Protein AF-A0A415KTE2-F1 (afdb_monomer_lite)

pLDDT: mean 82.06, std 12.97, range [40.91, 94.06]

Sequence (67 aa):
MGKTKINEIKKCVQCPHCIILPDPDPYDWFCDDDVKLFCEKLKRTVAAALRPYESDEVDIPSDCPLV

Radius of gyration: 12.83 Å; chains: 1; bounding box: 38×21×28 Å

Structure (mmCIF, N/CA/C/O backbone):
data_AF-A0A415KTE2-F1
#
_entry.id   AF-A0A415KTE2-F1
#
loop_
_atom_site.group_PDB
_atom_site.id
_atom_site.type_symbol
_atom_site.label_atom_id
_atom_site.label_alt_id
_atom_site.label_comp_id
_atom_site.label_asym_id
_atom_site.label_entity_id
_atom_site.label_seq_id
_atom_site.pdbx_PDB_ins_code
_atom_site.Cartn_x
_atom_site.Ca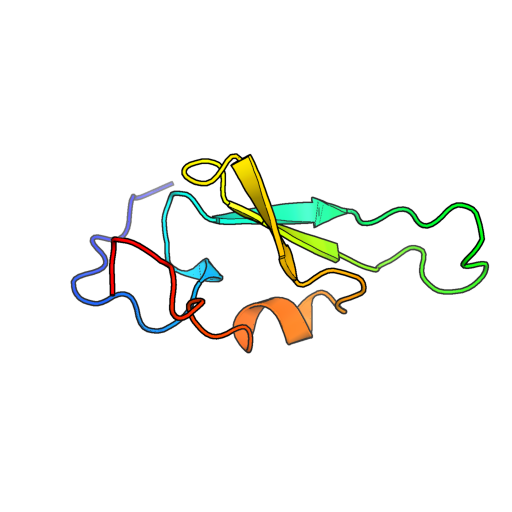rtn_y
_atom_site.Cartn_z
_atom_site.occupancy
_atom_site.B_iso_or_equiv
_atom_site.auth_seq_id
_atom_site.auth_comp_id
_atom_site.auth_asym_id
_atom_site.auth_atom_id
_atom_site.pdbx_PDB_model_num
ATOM 1 N N . MET A 1 1 ? -19.455 4.211 -9.716 1.00 40.91 1 MET A N 1
ATOM 2 C CA . MET A 1 1 ? -18.984 3.238 -8.706 1.00 40.91 1 MET A CA 1
ATOM 3 C C . MET A 1 1 ? -19.595 3.573 -7.357 1.00 40.91 1 MET A C 1
ATOM 5 O O . MET A 1 1 ? -19.328 4.649 -6.835 1.00 40.91 1 MET A O 1
ATOM 9 N N . GLY A 1 2 ? -20.468 2.706 -6.839 1.00 41.75 2 GLY A N 1
ATOM 10 C CA . GLY A 1 2 ? -21.103 2.886 -5.533 1.00 41.75 2 GLY A CA 1
ATOM 11 C C . GLY A 1 2 ? -20.077 2.777 -4.409 1.00 41.75 2 GLY A C 1
ATOM 12 O O . GLY A 1 2 ? -19.292 1.836 -4.379 1.00 41.75 2 GLY A O 1
ATOM 13 N N . LYS A 1 3 ? -20.066 3.755 -3.502 1.00 49.00 3 LYS A N 1
ATOM 14 C CA . LYS A 1 3 ? -19.279 3.695 -2.269 1.00 49.00 3 LYS A CA 1
ATOM 15 C C . LYS A 1 3 ? -19.973 2.706 -1.336 1.00 49.00 3 LYS A C 1
ATOM 17 O O . LYS A 1 3 ? -20.971 3.058 -0.708 1.00 49.00 3 LYS A O 1
ATOM 22 N N . THR A 1 4 ? -19.499 1.466 -1.300 1.00 54.09 4 THR A N 1
ATOM 23 C CA . THR A 1 4 ? -19.944 0.473 -0.319 1.00 54.09 4 THR A CA 1
ATOM 24 C C . THR A 1 4 ? -19.706 1.065 1.070 1.00 54.09 4 THR A C 1
ATOM 26 O O . THR A 1 4 ? -18.584 1.448 1.390 1.00 54.09 4 THR A O 1
ATOM 29 N N .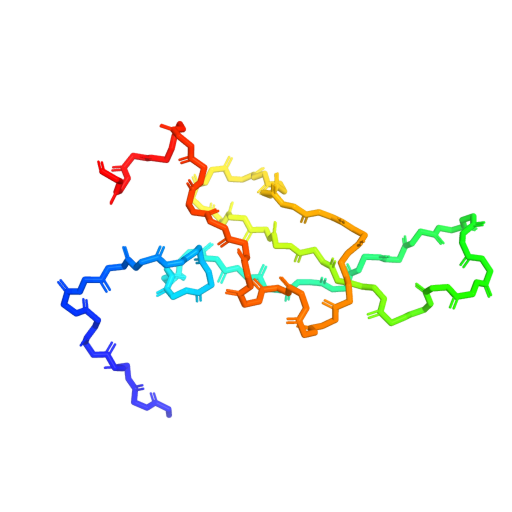 LYS A 1 5 ? -20.761 1.230 1.877 1.00 53.97 5 LYS A N 1
ATOM 30 C CA . LYS A 1 5 ? -20.621 1.608 3.290 1.00 53.97 5 LYS A CA 1
ATOM 31 C C . LYS A 1 5 ? -20.016 0.411 4.015 1.00 53.97 5 LYS A C 1
ATOM 33 O O . LYS A 1 5 ? -20.690 -0.593 4.219 1.00 53.97 5 LYS A O 1
ATOM 38 N N . ILE A 1 6 ? -18.734 0.508 4.330 1.00 58.31 6 ILE A N 1
ATOM 39 C CA . ILE A 1 6 ? -17.993 -0.522 5.051 1.00 58.31 6 ILE A CA 1
ATOM 40 C C . ILE A 1 6 ? -18.244 -0.252 6.535 1.00 58.31 6 ILE A C 1
ATOM 42 O O . ILE A 1 6 ? -17.782 0.757 7.058 1.00 58.31 6 ILE A O 1
ATOM 46 N N . ASN A 1 7 ? -19.055 -1.091 7.183 1.00 64.12 7 ASN A N 1
ATOM 47 C CA . ASN A 1 7 ? -19.390 -0.924 8.603 1.00 64.12 7 ASN A CA 1
ATOM 48 C C . ASN A 1 7 ? -18.253 -1.382 9.538 1.00 64.12 7 ASN A C 1
ATOM 50 O O . ASN A 1 7 ? -18.242 -0.981 10.695 1.00 64.12 7 ASN A O 1
ATOM 54 N N . GLU A 1 8 ? -17.304 -2.188 9.047 1.00 72.94 8 GLU A N 1
ATOM 55 C CA . GLU A 1 8 ? -16.156 -2.691 9.811 1.00 72.94 8 GLU A CA 1
ATOM 56 C C . GLU A 1 8 ? -14.969 -2.922 8.862 1.00 72.94 8 GLU A C 1
ATOM 58 O O . GLU A 1 8 ? -15.094 -3.659 7.881 1.00 72.94 8 GLU A O 1
ATOM 63 N N . ILE A 1 9 ? -13.837 -2.260 9.114 1.00 80.69 9 ILE A N 1
ATOM 64 C CA . ILE A 1 9 ? -12.603 -2.423 8.331 1.00 80.69 9 ILE A CA 1
ATOM 65 C C . ILE A 1 9 ? -11.804 -3.553 8.983 1.00 80.69 9 ILE A C 1
ATOM 67 O O . ILE A 1 9 ? -11.348 -3.396 10.111 1.00 80.69 9 ILE A O 1
ATOM 71 N N . LYS A 1 10 ? -11.636 -4.684 8.289 1.00 84.38 10 LYS A N 1
ATOM 72 C CA . LYS A 1 10 ? -10.850 -5.832 8.781 1.00 84.38 10 LYS A CA 1
ATOM 73 C C . LYS A 1 10 ? -9.450 -5.883 8.181 1.00 84.38 10 LYS A C 1
ATOM 75 O O . LYS A 1 10 ? -8.510 -6.299 8.846 1.00 84.38 10 LYS A O 1
ATOM 80 N N . LYS A 1 11 ? -9.318 -5.454 6.926 1.00 86.69 11 LYS A N 1
ATOM 81 C CA . LYS A 1 11 ? -8.060 -5.442 6.168 1.00 86.69 11 LYS A CA 1
ATOM 82 C C . LYS A 1 11 ? -7.740 -4.043 5.668 1.00 86.69 11 LYS A C 1
ATOM 84 O O . LYS A 1 11 ? -8.644 -3.231 5.454 1.00 86.69 11 LYS A O 1
ATOM 89 N N . CYS A 1 12 ? -6.454 -3.759 5.450 1.00 87.62 12 CYS A N 1
ATOM 90 C CA . CYS A 1 12 ? -6.018 -2.421 5.052 1.00 87.62 12 CYS A CA 1
ATOM 91 C C . CYS A 1 12 ? -6.630 -1.996 3.707 1.00 87.62 12 CYS A C 1
ATOM 93 O O . CYS A 1 12 ? -7.104 -0.867 3.593 1.00 87.62 12 CYS A O 1
ATOM 95 N N . VAL A 1 13 ? -6.739 -2.917 2.742 1.00 88.38 13 VAL A N 1
ATOM 96 C CA . VAL A 1 13 ? -7.334 -2.681 1.409 1.00 88.38 13 VAL A CA 1
ATOM 97 C C . VAL A 1 13 ? -8.804 -2.256 1.435 1.00 88.38 13 VAL A C 1
ATOM 99 O O . VAL A 1 13 ? -9.287 -1.629 0.498 1.00 88.38 13 VAL A O 1
ATOM 102 N N . GLN A 1 14 ? -9.528 -2.550 2.519 1.00 87.50 14 GLN A N 1
ATOM 103 C CA . GLN A 1 14 ? -10.913 -2.108 2.694 1.00 87.50 14 GLN A CA 1
ATOM 104 C C . GLN A 1 14 ? -10.987 -0.644 3.150 1.00 87.50 14 GLN A C 1
ATOM 106 O O . GLN A 1 14 ? -12.049 -0.032 3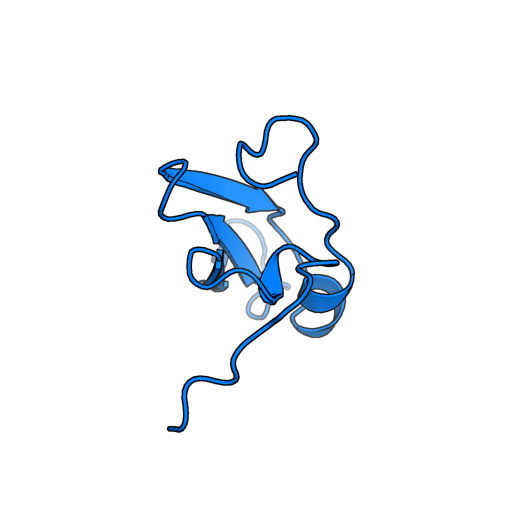.121 1.00 87.50 14 GLN A O 1
ATOM 111 N N . CYS A 1 15 ? -9.881 -0.050 3.595 1.00 87.88 15 CYS A N 1
ATOM 112 C CA . CYS A 1 15 ? -9.851 1.348 3.991 1.00 87.88 15 CYS A CA 1
ATOM 113 C C . CYS A 1 15 ? -9.880 2.254 2.747 1.00 87.88 15 CYS A C 1
ATOM 115 O O . CYS A 1 15 ? -9.063 2.069 1.848 1.00 87.88 15 CYS A O 1
ATOM 117 N N . PRO A 1 16 ? -10.716 3.311 2.707 1.00 88.06 16 PRO A N 1
ATOM 118 C CA . PRO A 1 16 ? -10.747 4.249 1.579 1.00 88.06 16 PRO A CA 1
ATOM 119 C C . PRO A 1 16 ? -9.450 5.055 1.405 1.00 88.06 16 PRO A C 1
ATOM 121 O O . PRO A 1 16 ? -9.301 5.754 0.410 1.00 88.06 16 PRO A O 1
ATOM 124 N N . HIS A 1 17 ? -8.541 5.007 2.384 1.00 90.56 17 HIS A N 1
ATOM 125 C CA . HIS A 1 17 ? -7.229 5.650 2.321 1.00 90.56 17 HIS A CA 1
ATOM 126 C C . HIS A 1 17 ? -6.119 4.712 1.837 1.00 90.56 17 HIS A C 1
ATOM 128 O O . HIS A 1 17 ? -4.982 5.163 1.697 1.00 90.56 17 HIS A O 1
ATOM 134 N N . CYS A 1 18 ? -6.412 3.423 1.654 1.00 91.75 18 CYS A N 1
ATOM 135 C CA . CYS A 1 18 ? -5.469 2.467 1.103 1.00 91.75 18 CYS A CA 1
ATOM 136 C C . CYS A 1 18 ? -5.570 2.480 -0.422 1.00 91.75 18 CYS A C 1
ATOM 138 O O . CYS A 1 18 ? -6.660 2.395 -0.985 1.00 91.75 18 CYS A O 1
ATOM 140 N N . ILE A 1 19 ? -4.423 2.601 -1.079 1.00 93.38 19 ILE A N 1
ATOM 141 C CA . ILE A 1 19 ? -4.293 2.561 -2.529 1.00 93.38 19 ILE A CA 1
ATOM 142 C C . ILE A 1 19 ? -3.260 1.499 -2.873 1.00 93.38 19 ILE A C 1
ATOM 144 O O . ILE A 1 19 ? -2.186 1.455 -2.275 1.00 93.38 19 ILE A O 1
ATOM 148 N N . ILE A 1 20 ? -3.581 0.670 -3.858 1.00 92.81 20 ILE A N 1
ATOM 149 C CA . ILE A 1 20 ? -2.637 -0.271 -4.451 1.00 92.81 20 ILE A CA 1
ATOM 150 C C . ILE A 1 20 ? -1.919 0.463 -5.583 1.00 92.81 20 ILE A C 1
ATOM 152 O O . ILE A 1 20 ? -2.560 1.000 -6.488 1.00 92.81 20 ILE A O 1
ATOM 156 N N . LEU A 1 21 ? -0.595 0.523 -5.507 1.00 92.56 21 LEU A N 1
ATOM 157 C CA . LEU A 1 21 ? 0.263 1.136 -6.515 1.00 92.56 21 LEU A CA 1
ATOM 158 C C . LEU A 1 21 ? 1.217 0.081 -7.076 1.00 92.56 21 LEU A C 1
ATOM 160 O O . LEU A 1 21 ? 1.589 -0.824 -6.333 1.00 92.56 21 LEU A O 1
ATOM 164 N N . PRO A 1 22 ? 1.657 0.205 -8.337 1.00 89.62 22 PRO A N 1
ATOM 165 C CA . PRO A 1 22 ? 2.762 -0.606 -8.828 1.00 89.62 22 PRO A CA 1
ATOM 166 C C . PRO A 1 22 ? 4.016 -0.337 -7.987 1.00 89.62 22 PRO A C 1
ATOM 168 O O . PRO A 1 22 ? 4.262 0.804 -7.561 1.00 89.62 22 PRO A O 1
ATOM 171 N N . ASP A 1 23 ? 4.804 -1.381 -7.756 1.00 87.00 23 ASP A N 1
ATOM 172 C CA . ASP A 1 23 ? 6.079 -1.299 -7.054 1.00 87.00 23 ASP A CA 1
ATOM 173 C C . ASP A 1 23 ? 7.239 -1.630 -7.999 1.00 87.00 23 ASP A C 1
ATOM 175 O O . ASP A 1 23 ? 7.803 -2.714 -7.929 1.00 87.00 23 ASP A O 1
ATOM 179 N N . PRO A 1 24 ? 7.582 -0.715 -8.930 1.00 78.50 24 PRO A N 1
ATOM 180 C CA . PRO A 1 24 ? 8.666 -0.955 -9.868 1.00 78.50 24 PRO A CA 1
ATOM 181 C C . PRO A 1 24 ? 10.001 -0.907 -9.120 1.00 78.50 24 PRO A C 1
ATOM 183 O O . PRO A 1 24 ? 10.512 0.181 -8.832 1.00 78.50 24 PRO A O 1
ATOM 186 N N . ASP A 1 25 ? 10.563 -2.072 -8.801 1.00 75.94 25 ASP A N 1
ATOM 187 C CA . ASP A 1 25 ? 11.940 -2.177 -8.331 1.00 75.94 25 ASP A CA 1
ATOM 188 C C . ASP A 1 25 ? 12.880 -2.204 -9.552 1.00 75.94 25 ASP A C 1
ATOM 190 O O . ASP A 1 25 ? 12.847 -3.147 -10.342 1.00 75.94 25 ASP A O 1
ATOM 194 N N . PRO A 1 26 ? 13.737 -1.182 -9.745 1.00 74.00 26 PRO A N 1
ATOM 195 C CA . PRO A 1 26 ? 14.653 -1.117 -10.884 1.00 74.00 26 PRO A CA 1
ATOM 196 C C . PRO A 1 26 ? 15.731 -2.215 -10.886 1.00 74.00 26 PRO A C 1
ATOM 198 O O . PRO A 1 26 ? 16.476 -2.321 -11.862 1.00 74.00 26 PRO A O 1
ATOM 201 N N . TYR A 1 27 ? 15.849 -2.998 -9.812 1.00 74.44 27 TYR A N 1
ATOM 202 C CA . TYR A 1 27 ? 16.770 -4.125 -9.692 1.00 74.44 27 TYR A CA 1
ATOM 203 C C . TYR A 1 27 ? 16.072 -5.487 -9.736 1.00 74.44 27 TYR A C 1
ATOM 205 O O . TYR A 1 27 ? 16.768 -6.505 -9.799 1.00 74.44 27 TYR A O 1
ATOM 213 N N . ASP A 1 28 ? 14.739 -5.529 -9.734 1.00 71.00 28 ASP A N 1
ATOM 214 C CA . ASP A 1 28 ? 13.995 -6.779 -9.829 1.00 71.00 28 ASP A CA 1
ATOM 215 C C . ASP A 1 28 ? 13.651 -7.100 -11.287 1.00 71.00 28 ASP A C 1
ATOM 217 O O . ASP A 1 28 ? 12.701 -6.596 -11.874 1.00 71.00 28 ASP A O 1
ATOM 221 N N . TRP A 1 29 ? 14.478 -7.952 -11.891 1.00 66.25 29 TRP A N 1
ATOM 222 C CA . TRP A 1 29 ? 14.369 -8.347 -13.298 1.00 66.25 29 TRP A CA 1
ATOM 223 C C . TRP A 1 29 ? 13.139 -9.231 -13.589 1.00 66.25 29 TRP A C 1
ATOM 225 O O . TRP A 1 29 ? 12.816 -9.455 -14.756 1.00 66.25 29 TRP A O 1
ATOM 235 N N . PHE A 1 30 ? 12.492 -9.791 -12.558 1.00 68.56 30 PHE A N 1
ATOM 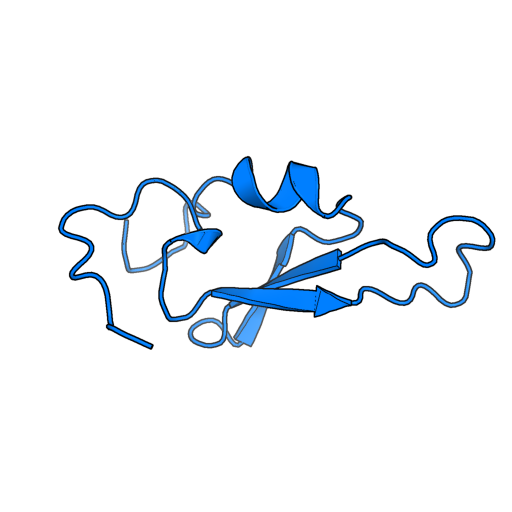236 C CA . PHE A 1 30 ? 11.400 -10.763 -12.702 1.00 68.56 30 PHE A CA 1
ATOM 237 C C . PHE A 1 30 ? 10.071 -10.312 -12.089 1.00 68.56 30 PHE A C 1
ATOM 239 O O . PHE A 1 30 ? 9.052 -10.947 -12.373 1.00 68.56 30 PHE A O 1
ATOM 246 N N . CYS A 1 31 ? 10.055 -9.256 -11.277 1.00 65.88 31 CYS A N 1
ATOM 247 C CA . CYS A 1 31 ? 8.854 -8.811 -10.568 1.00 65.88 31 CYS A CA 1
ATOM 248 C C . CYS A 1 31 ? 8.273 -7.506 -11.132 1.00 65.88 31 CYS A C 1
ATOM 250 O O . CYS A 1 31 ? 8.050 -6.533 -10.416 1.00 65.88 31 CYS A O 1
ATOM 252 N N . ASP A 1 32 ? 7.966 -7.511 -12.433 1.00 73.00 32 ASP A N 1
ATOM 253 C CA . ASP A 1 32 ? 7.246 -6.416 -13.107 1.00 73.00 32 ASP A CA 1
ATOM 254 C C . ASP A 1 32 ? 5.791 -6.248 -12.612 1.00 73.00 32 ASP A C 1
ATOM 256 O O . ASP A 1 32 ? 5.157 -5.220 -12.861 1.00 73.00 32 ASP A O 1
ATOM 260 N N . ASP A 1 33 ? 5.227 -7.267 -11.960 1.00 83.81 33 ASP A N 1
ATOM 261 C CA . ASP A 1 33 ? 3.836 -7.314 -11.498 1.00 83.81 33 ASP A CA 1
ATOM 262 C C . ASP A 1 33 ? 3.660 -7.029 -10.001 1.00 83.81 33 ASP A C 1
ATOM 264 O O . ASP A 1 33 ? 2.530 -7.083 -9.504 1.00 83.81 33 ASP A O 1
ATOM 268 N N . ASP A 1 34 ? 4.739 -6.704 -9.289 1.00 88.88 34 ASP A N 1
ATOM 269 C CA . ASP A 1 34 ? 4.657 -6.386 -7.872 1.00 88.88 34 ASP A CA 1
ATOM 270 C C . ASP A 1 34 ? 3.900 -5.079 -7.623 1.00 88.88 34 ASP A C 1
ATOM 272 O O . ASP A 1 34 ? 3.946 -4.087 -8.366 1.00 88.88 34 ASP A O 1
ATOM 276 N N . VAL A 1 35 ? 3.177 -5.083 -6.513 1.00 92.12 35 VAL A N 1
ATOM 277 C CA . VAL A 1 35 ? 2.401 -3.962 -6.021 1.00 92.12 35 VAL A CA 1
ATOM 278 C C . VAL A 1 35 ? 2.795 -3.630 -4.591 1.00 92.12 35 VAL A C 1
ATOM 280 O O . VAL A 1 35 ? 3.328 -4.437 -3.831 1.00 92.12 35 VAL A O 1
ATOM 283 N N . LYS A 1 36 ? 2.465 -2.408 -4.193 1.00 92.88 36 LYS A N 1
ATOM 284 C CA . LYS A 1 36 ? 2.566 -1.933 -2.820 1.00 92.88 36 LYS A CA 1
ATOM 285 C C . LYS A 1 36 ? 1.248 -1.343 -2.363 1.00 92.88 36 LYS A C 1
ATOM 287 O O . LYS A 1 36 ? 0.537 -0.694 -3.132 1.00 92.88 36 LYS A O 1
ATOM 292 N N . LEU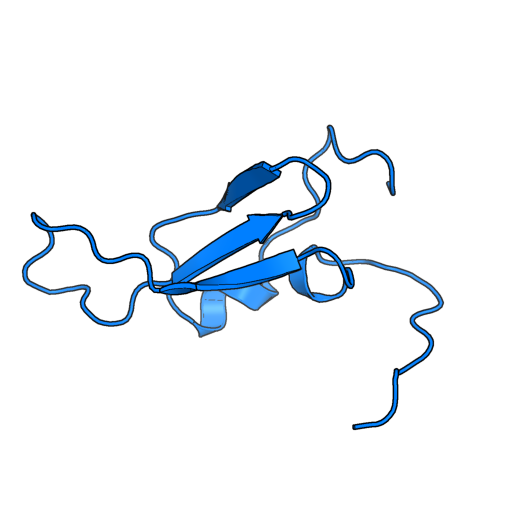 A 1 37 ? 0.955 -1.504 -1.080 1.00 93.69 37 LEU A N 1
ATOM 293 C CA . LEU A 1 37 ? -0.121 -0.778 -0.421 1.00 93.69 37 LEU A CA 1
ATOM 294 C C . LEU A 1 37 ? 0.433 0.541 0.095 1.00 93.69 37 LEU A C 1
ATOM 296 O O . LEU A 1 37 ? 1.277 0.573 0.991 1.00 93.69 37 LEU A O 1
ATOM 300 N N . PHE A 1 38 ? -0.089 1.641 -0.421 1.00 94.06 38 PHE A N 1
ATOM 301 C CA . PHE A 1 38 ? 0.196 2.980 0.060 1.00 94.06 38 PHE A CA 1
ATOM 302 C C . PHE A 1 38 ? -1.004 3.526 0.833 1.00 94.06 38 PHE A C 1
ATOM 304 O O . PHE A 1 38 ? -2.134 3.503 0.352 1.00 94.06 38 PHE A O 1
ATOM 311 N N . CYS A 1 39 ? -0.768 4.041 2.039 1.00 92.88 39 CYS A N 1
ATOM 312 C CA . CYS A 1 39 ? -1.805 4.708 2.817 1.00 92.88 39 CYS A CA 1
ATOM 313 C C . CYS A 1 39 ? -1.701 6.222 2.629 1.00 92.88 39 CYS A C 1
ATOM 315 O O . CYS A 1 39 ? -0.757 6.852 3.108 1.00 92.88 39 CYS A O 1
ATOM 317 N N . GLU A 1 40 ? -2.701 6.840 2.000 1.00 92.12 40 GLU A N 1
ATOM 318 C CA . GLU A 1 40 ? -2.721 8.287 1.768 1.00 92.12 40 GLU A CA 1
ATOM 319 C C . GLU A 1 40 ? -2.844 9.107 3.050 1.00 92.12 40 GLU A C 1
ATOM 321 O O . GLU A 1 40 ? -2.372 10.244 3.092 1.00 92.12 40 GLU A O 1
ATOM 326 N N . LYS A 1 41 ? -3.474 8.543 4.087 1.00 89.75 41 LYS A N 1
ATOM 327 C CA . LYS A 1 41 ? -3.654 9.208 5.382 1.00 89.75 41 LYS A CA 1
ATOM 328 C C . LYS A 1 41 ? -2.344 9.278 6.166 1.00 89.75 41 LYS A C 1
ATOM 330 O O . LYS A 1 41 ? -2.055 10.307 6.763 1.00 89.75 41 LYS A O 1
ATOM 335 N N . LEU A 1 42 ? -1.556 8.200 6.141 1.00 89.50 42 LEU A N 1
ATOM 336 C CA . LEU A 1 42 ? -0.246 8.130 6.801 1.00 89.50 42 LEU A CA 1
ATOM 337 C C . LEU A 1 42 ? 0.906 8.589 5.894 1.00 89.50 42 LEU A C 1
ATOM 339 O O . LEU A 1 42 ? 2.027 8.731 6.370 1.00 89.50 42 LEU A O 1
ATOM 343 N N . LYS A 1 43 ? 0.639 8.798 4.597 1.00 91.06 43 LYS A N 1
ATOM 344 C CA . LYS A 1 43 ? 1.623 9.151 3.562 1.00 91.06 43 LYS A CA 1
ATOM 345 C C . LYS A 1 43 ? 2.837 8.212 3.540 1.00 91.06 43 LYS A C 1
ATOM 347 O O . LYS A 1 43 ? 3.959 8.652 3.309 1.00 91.06 43 LYS A O 1
ATOM 352 N N . ARG A 1 44 ? 2.608 6.913 3.759 1.00 92.62 44 ARG A N 1
ATOM 353 C CA . ARG A 1 44 ? 3.651 5.878 3.748 1.00 92.62 44 ARG A CA 1
ATOM 354 C C . ARG A 1 44 ? 3.174 4.584 3.102 1.00 92.62 44 ARG A C 1
ATOM 356 O O . ARG A 1 44 ? 1.975 4.294 3.080 1.00 92.62 44 ARG A O 1
ATOM 363 N N . THR A 1 45 ? 4.137 3.793 2.652 1.00 92.88 45 THR A N 1
ATOM 364 C CA . THR A 1 45 ? 3.927 2.401 2.256 1.00 92.88 45 THR A CA 1
ATOM 365 C C . THR A 1 45 ? 3.632 1.554 3.493 1.00 92.88 45 THR A C 1
ATOM 367 O O . THR A 1 45 ? 4.349 1.634 4.489 1.00 92.88 45 THR A O 1
ATOM 370 N N . VAL A 1 46 ? 2.545 0.790 3.444 1.00 92.19 46 VAL A N 1
ATOM 371 C CA . VAL A 1 46 ? 2.130 -0.165 4.481 1.00 92.19 46 VAL A CA 1
ATOM 372 C C . VAL A 1 46 ? 2.790 -1.519 4.241 1.00 92.19 46 VAL A C 1
ATOM 374 O O . VAL A 1 46 ? 3.279 -2.130 5.183 1.00 92.19 46 VAL A O 1
ATOM 377 N N . ALA A 1 47 ? 2.830 -1.952 2.982 1.00 92.19 47 ALA A N 1
ATOM 378 C CA . ALA A 1 47 ? 3.488 -3.171 2.533 1.00 92.19 47 ALA A CA 1
ATOM 379 C C . ALA A 1 47 ? 3.936 -2.997 1.071 1.00 92.19 47 ALA A C 1
ATOM 381 O O . ALA A 1 47 ? 3.311 -2.232 0.334 1.00 92.19 47 ALA A O 1
ATOM 382 N N . ALA A 1 48 ? 5.027 -3.653 0.686 1.00 91.19 48 ALA A N 1
ATOM 383 C CA . ALA A 1 48 ? 5.735 -3.515 -0.591 1.00 91.19 48 ALA A CA 1
ATOM 384 C C . ALA A 1 48 ? 6.150 -4.900 -1.104 1.00 91.19 48 ALA A C 1
ATOM 386 O O . ALA A 1 48 ? 6.097 -5.846 -0.314 1.00 91.19 48 ALA A O 1
ATOM 387 N N . ALA A 1 49 ? 6.580 -4.996 -2.367 1.00 88.12 49 ALA A N 1
ATOM 388 C CA . ALA A 1 49 ? 6.976 -6.261 -3.001 1.00 88.12 49 ALA A CA 1
ATOM 389 C C . ALA A 1 49 ? 5.919 -7.373 -2.835 1.00 88.12 49 ALA A C 1
ATOM 391 O O . ALA A 1 49 ? 6.225 -8.504 -2.457 1.00 88.12 49 ALA A O 1
ATOM 392 N N . LEU A 1 50 ? 4.645 -7.011 -3.016 1.00 89.75 50 LEU A N 1
ATOM 393 C CA . LEU A 1 50 ? 3.525 -7.939 -2.916 1.00 89.75 50 LEU A CA 1
ATOM 394 C C . LEU A 1 50 ? 3.069 -8.346 -4.303 1.00 89.75 50 LEU A C 1
ATOM 396 O O . LEU A 1 50 ? 2.898 -7.498 -5.176 1.00 89.75 50 LEU A O 1
ATOM 400 N N . ARG A 1 51 ? 2.690 -9.609 -4.464 1.00 89.44 51 ARG A N 1
ATOM 401 C CA . ARG A 1 51 ? 1.866 -10.004 -5.604 1.00 89.44 51 ARG A CA 1
ATOM 402 C C . ARG A 1 51 ? 0.475 -9.378 -5.478 1.00 89.44 51 ARG A C 1
ATOM 404 O O . ARG A 1 51 ? -0.023 -9.197 -4.363 1.00 89.44 51 ARG A O 1
ATOM 411 N N . PRO A 1 52 ? -0.230 -9.107 -6.593 1.00 88.25 52 PRO A N 1
ATOM 412 C CA . PRO A 1 52 ? -1.556 -8.493 -6.544 1.00 88.25 52 PRO A CA 1
ATOM 413 C C . PRO A 1 52 ? -2.548 -9.219 -5.623 1.00 88.25 52 PRO A C 1
ATOM 415 O O . PRO A 1 52 ? -3.314 -8.568 -4.920 1.00 88.25 52 PRO A O 1
ATOM 418 N N . TYR A 1 53 ? -2.499 -10.554 -5.572 1.00 88.56 53 TYR A N 1
ATOM 419 C CA . TYR A 1 53 ? -3.365 -11.366 -4.709 1.00 88.56 53 TYR A CA 1
ATOM 420 C C . TYR A 1 53 ? -2.951 -11.374 -3.227 1.00 88.56 53 TYR A C 1
ATOM 422 O O . TYR A 1 53 ? -3.765 -11.709 -2.376 1.00 88.56 53 TYR A O 1
ATOM 430 N N . GLU A 1 54 ? -1.712 -11.003 -2.892 1.00 90.25 54 GLU A N 1
ATOM 431 C CA . GLU A 1 54 ? -1.244 -10.900 -1.499 1.00 90.25 54 GLU A CA 1
ATOM 432 C C . GLU A 1 54 ? -1.708 -9.597 -0.844 1.00 90.25 54 GLU A C 1
ATOM 434 O O . GLU A 1 54 ? -1.759 -9.495 0.381 1.00 90.25 54 GLU A O 1
ATOM 439 N N . SER A 1 55 ? -2.093 -8.603 -1.651 1.00 87.75 55 SER A N 1
ATOM 440 C CA . SER A 1 55 ? -2.581 -7.317 -1.153 1.00 87.75 55 SER A CA 1
ATOM 441 C C . SER A 1 55 ? -3.818 -7.450 -0.251 1.00 87.75 55 SER A C 1
ATOM 443 O O . SER A 1 55 ? -3.922 -6.729 0.744 1.00 87.75 55 SER A O 1
ATOM 445 N N . ASP A 1 56 ? -4.704 -8.411 -0.533 1.00 87.94 56 ASP A N 1
ATOM 446 C CA . ASP A 1 56 ? -5.914 -8.694 0.252 1.00 87.94 56 ASP A CA 1
ATOM 447 C C . ASP A 1 56 ? -5.620 -9.295 1.638 1.00 87.94 56 ASP A C 1
ATOM 449 O O . ASP A 1 56 ? -6.424 -9.170 2.569 1.00 87.94 56 ASP A O 1
ATOM 453 N N . GLU A 1 57 ? -4.442 -9.895 1.809 1.00 89.38 57 GLU A N 1
ATOM 454 C CA . GLU A 1 57 ? -4.022 -10.525 3.059 1.00 89.38 57 GLU A CA 1
ATOM 455 C C . GLU A 1 57 ? -3.388 -9.528 4.039 1.00 89.38 57 GLU A C 1
ATOM 457 O O . GLU A 1 57 ? -3.268 -9.831 5.229 1.00 89.38 57 GLU A O 1
ATOM 462 N N . VAL A 1 58 ? -3.054 -8.308 3.595 1.00 88.81 58 VAL A N 1
ATOM 463 C CA . VAL A 1 58 ? -2.376 -7.307 4.430 1.00 88.81 58 VAL A CA 1
ATOM 464 C C . VAL A 1 58 ? -3.291 -6.800 5.548 1.00 88.81 58 VAL A C 1
ATOM 466 O O . VAL A 1 58 ? -4.272 -6.071 5.334 1.00 88.81 58 VAL A O 1
ATOM 469 N N . ASP A 1 59 ? -2.928 -7.169 6.776 1.00 90.12 59 ASP A N 1
ATOM 470 C CA . ASP A 1 59 ? -3.581 -6.689 7.987 1.00 90.12 59 ASP A CA 1
ATOM 471 C C . ASP A 1 59 ? -3.385 -5.186 8.196 1.00 90.12 59 ASP A C 1
ATOM 473 O O . ASP A 1 59 ? -2.478 -4.539 7.663 1.00 90.12 59 ASP A O 1
ATOM 477 N N . ILE A 1 60 ? -4.282 -4.603 8.987 1.00 88.19 60 ILE A N 1
ATOM 478 C CA . ILE A 1 60 ? -4.189 -3.192 9.337 1.00 88.19 60 ILE A CA 1
ATOM 479 C C . ILE A 1 60 ? -2.974 -3.014 10.264 1.00 88.19 60 ILE A C 1
ATOM 481 O O . ILE A 1 60 ? -2.882 -3.708 11.278 1.00 88.19 60 ILE A O 1
ATOM 485 N N . PRO A 1 61 ? -2.038 -2.098 9.955 1.00 86.19 61 PRO A N 1
ATOM 486 C CA . PRO A 1 61 ? -0.875 -1.886 10.806 1.00 86.19 61 PRO A CA 1
ATOM 487 C C . PRO A 1 61 ? -1.306 -1.431 12.206 1.00 86.19 61 PRO A C 1
ATOM 489 O O . PRO A 1 61 ? -2.240 -0.644 12.344 1.00 86.19 61 PRO A O 1
ATOM 492 N N . SER A 1 62 ? -0.593 -1.878 13.240 1.00 85.75 62 SER A N 1
ATOM 493 C CA . SER A 1 62 ? -0.908 -1.604 14.655 1.00 85.75 62 SER A CA 1
ATOM 494 C C . SER A 1 62 ? -0.898 -0.118 15.030 1.00 85.75 62 SER A C 1
ATOM 496 O O . SER A 1 62 ? -1.557 0.294 15.976 1.00 85.75 62 SER A O 1
ATOM 498 N N . ASP A 1 63 ? -0.166 0.688 14.269 1.00 84.44 63 ASP A N 1
ATOM 499 C CA . ASP A 1 63 ? -0.056 2.143 14.409 1.00 84.44 63 ASP A CA 1
ATOM 500 C C . ASP A 1 63 ? -1.137 2.899 13.598 1.00 84.44 63 ASP A C 1
ATOM 502 O O . ASP A 1 63 ? -1.096 4.117 13.429 1.00 84.44 63 ASP A O 1
ATOM 506 N N . CYS A 1 64 ? -2.109 2.186 13.020 1.00 84.12 64 CYS A N 1
ATOM 507 C CA . CYS A 1 64 ? -3.184 2.802 12.254 1.00 84.12 64 CYS A CA 1
ATOM 508 C C . CYS A 1 64 ? -4.215 3.459 13.190 1.00 84.12 64 CYS A C 1
ATOM 510 O O . CYS A 1 64 ? -4.819 2.774 14.010 1.00 84.12 64 CYS A O 1
ATOM 512 N N . PRO A 1 65 ? -4.538 4.753 13.011 1.00 79.38 65 PRO A N 1
ATOM 513 C CA . PRO A 1 65 ? -5.474 5.479 13.877 1.00 79.38 65 PRO A CA 1
ATOM 514 C C . PRO A 1 65 ? -6.957 5.133 13.630 1.00 79.38 65 PRO A C 1
ATOM 516 O O . PRO A 1 65 ? -7.838 5.895 14.022 1.00 7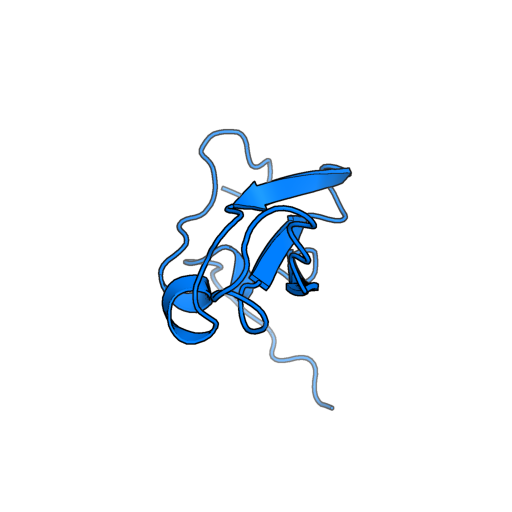9.38 65 PRO A O 1
ATOM 519 N N . LEU A 1 66 ? -7.238 4.077 12.864 1.00 72.56 66 LEU A N 1
ATOM 520 C CA . LEU A 1 66 ? -8.586 3.598 12.530 1.00 72.56 66 LEU A CA 1
ATOM 521 C C . LEU A 1 66 ? -8.854 2.182 13.070 1.00 72.56 66 LEU A C 1
ATOM 523 O O . LEU A 1 66 ? -9.897 1.618 12.746 1.00 72.56 66 LEU A O 1
ATOM 527 N N . VAL A 1 67 ? -7.905 1.626 13.830 1.00 65.69 67 VAL A N 1
ATOM 528 C CA . VAL A 1 67 ? -8.032 0.365 14.578 1.00 65.69 67 VAL A CA 1
ATOM 529 C C . VAL A 1 67 ? -8.571 0.660 15.971 1.00 65.69 67 VAL A C 1
ATOM 531 O O . VAL A 1 67 ? -8.217 1.732 16.515 1.00 65.69 67 VAL A O 1
#

Secondary structure (DSSP, 8-state):
------SS--BGGGSTTEEEEE---TT-SS-TT-EEEEETTTTEEEEEEE-GGGGGG-BPPTT-TT-

Organism: NCBI:txid371601

Foldseek 3Di:
DDDPPDPDDFAPVNDPQWDKAQADDVPDPPPRQWIWIAGNVVRDTQGTRDHPVCRRVHGDDPPDPVD